Protein AF-A0AAN5HXV8-F1 (afdb_monomer_lite)

Foldseek 3Di:
DVVLLVVLVVVLCCVCVVPCCVVPVPPVVVVVVVLLVVLVVLVVCLVVVLVVLVPDPPDDPVVSVVVNVLSVLLNLLSVLVVVLVCVSPVPPRSVVCSVVNVVSVVSNVVSVVSND

Organism: NCBI:txid1317129

pLDDT: mean 77.47, std 10.3, range [48.5, 92.75]

InterPro domains:
  IPR052860 Nematode Receptor-Like/GPCR1 [PTHR47521] (16-116)

Radius of gyration: 17.71 Å; chains: 1; bounding box: 40×34×44 Å

Structure (mmCIF, N/CA/C/O backbone):
data_AF-A0AAN5HXV8-F1
#
_entry.id   AF-A0AAN5HXV8-F1
#
loop_
_atom_site.group_PDB
_atom_site.id
_atom_site.type_symbol
_atom_site.label_atom_id
_atom_site.label_alt_id
_atom_site.label_comp_id
_atom_site.label_asym_id
_atom_site.label_entity_id
_atom_site.label_seq_id
_atom_site.pdbx_PDB_ins_code
_atom_site.Cartn_x
_atom_site.Cartn_y
_atom_site.Cartn_z
_atom_site.occupancy
_atom_site.B_iso_or_equiv
_atom_site.auth_seq_id
_atom_site.auth_comp_id
_atom_site.auth_asym_id
_atom_site.auth_atom_id
_atom_site.pdbx_PDB_model_num
ATOM 1 N N . ILE A 1 1 ? 15.205 18.746 -10.052 1.00 61.78 1 ILE A N 1
ATOM 2 C CA . ILE A 1 1 ? 14.160 18.034 -10.836 1.00 61.78 1 ILE A CA 1
ATOM 3 C C . ILE A 1 1 ? 14.805 16.871 -11.568 1.00 61.78 1 ILE A C 1
ATOM 5 O O . ILE A 1 1 ? 14.348 15.752 -11.382 1.00 61.78 1 ILE A O 1
ATOM 9 N N . ASP A 1 2 ? 15.901 17.110 -12.290 1.00 71.25 2 ASP A N 1
ATOM 10 C CA . ASP A 1 2 ? 16.635 16.046 -12.983 1.00 71.25 2 ASP A CA 1
ATOM 11 C C . ASP A 1 2 ? 17.159 14.953 -12.033 1.00 71.25 2 ASP A C 1
ATOM 13 O O . ASP A 1 2 ? 16.988 13.777 -12.333 1.00 71.25 2 ASP A O 1
ATOM 17 N N . ASP A 1 3 ? 17.644 15.292 -10.831 1.00 71.19 3 ASP A N 1
ATOM 18 C CA . ASP A 1 3 ? 18.086 14.281 -9.846 1.00 71.19 3 ASP A CA 1
ATOM 19 C C . ASP A 1 3 ? 16.953 13.351 -9.370 1.00 71.19 3 ASP A C 1
ATOM 21 O O . ASP A 1 3 ? 17.135 12.143 -9.243 1.00 71.19 3 ASP A O 1
ATOM 25 N N . VAL A 1 4 ? 15.751 13.901 -9.156 1.00 66.06 4 VAL A N 1
ATOM 26 C CA . VAL A 1 4 ? 14.570 13.136 -8.708 1.00 66.06 4 VAL A CA 1
ATOM 27 C C . VAL A 1 4 ? 14.038 12.259 -9.840 1.00 66.06 4 VAL A C 1
ATOM 29 O O . VAL A 1 4 ? 13.647 11.116 -9.620 1.00 66.06 4 VAL A O 1
ATOM 32 N N . LEU A 1 5 ? 14.068 12.774 -11.070 1.00 70.19 5 LEU A N 1
ATOM 33 C CA . LEU A 1 5 ? 13.704 12.014 -12.260 1.00 70.19 5 LEU A CA 1
ATOM 34 C C . LEU A 1 5 ? 14.662 10.835 -12.475 1.00 70.19 5 LEU A C 1
ATOM 36 O O . LEU A 1 5 ? 14.222 9.734 -12.789 1.00 70.19 5 LEU A O 1
ATOM 40 N N . THR A 1 6 ? 15.959 11.055 -12.247 1.00 70.31 6 THR A N 1
ATOM 41 C CA . THR A 1 6 ? 16.983 10.007 -12.334 1.00 70.31 6 THR A CA 1
ATOM 42 C C . THR A 1 6 ? 16.762 8.938 -11.265 1.00 70.31 6 THR A C 1
ATOM 44 O O . THR A 1 6 ? 16.874 7.755 -11.564 1.00 70.31 6 THR A O 1
ATOM 47 N N . PHE A 1 7 ? 16.372 9.327 -10.048 1.00 69.81 7 PHE A N 1
ATOM 48 C CA . PHE A 1 7 ? 16.028 8.389 -8.977 1.00 69.81 7 PHE A CA 1
ATOM 49 C C . PHE A 1 7 ? 14.816 7.512 -9.329 1.00 69.81 7 PHE A C 1
ATOM 51 O O . PHE A 1 7 ? 14.913 6.292 -9.243 1.00 69.81 7 PHE A O 1
ATOM 58 N N . VAL A 1 8 ? 13.714 8.105 -9.805 1.00 68.06 8 VAL A N 1
ATOM 59 C CA . VAL A 1 8 ? 12.515 7.352 -10.234 1.00 68.06 8 VAL A CA 1
ATOM 60 C C . VAL A 1 8 ? 12.827 6.430 -11.413 1.00 68.06 8 VAL A C 1
ATOM 62 O O . VAL A 1 8 ? 12.365 5.292 -11.450 1.00 68.06 8 VAL A O 1
ATOM 65 N N . HIS A 1 9 ? 13.654 6.887 -12.354 1.00 70.50 9 HIS A N 1
ATOM 66 C CA . HIS A 1 9 ? 14.083 6.067 -13.480 1.00 70.50 9 HIS A CA 1
ATOM 67 C C . HIS A 1 9 ? 14.959 4.887 -13.036 1.00 70.50 9 HIS A C 1
ATOM 69 O O . HIS A 1 9 ? 14.761 3.772 -13.513 1.00 70.50 9 HIS A O 1
ATOM 75 N N . ILE A 1 10 ? 15.893 5.105 -12.102 1.00 69.62 10 ILE A N 1
ATOM 76 C CA . ILE A 1 10 ? 16.735 4.052 -11.518 1.00 69.62 10 ILE A CA 1
ATOM 77 C C . ILE A 1 10 ? 15.890 3.056 -10.724 1.00 69.62 10 ILE A C 1
ATOM 79 O O . ILE A 1 10 ? 16.129 1.861 -10.849 1.00 69.62 10 ILE A O 1
ATOM 83 N N . ASP A 1 11 ? 14.901 3.504 -9.952 1.00 67.94 11 ASP A N 1
ATOM 84 C CA . ASP A 1 11 ? 14.026 2.615 -9.180 1.00 67.94 11 ASP A CA 1
ATOM 85 C C . ASP A 1 11 ? 13.147 1.750 -10.098 1.00 67.94 11 ASP A C 1
ATOM 87 O O . ASP A 1 11 ? 13.110 0.522 -9.980 1.00 67.94 11 ASP A O 1
ATOM 91 N N . ARG A 1 12 ? 12.552 2.367 -11.126 1.00 68.12 12 ARG A N 1
ATOM 92 C CA . ARG A 1 12 ? 11.801 1.664 -12.175 1.00 68.12 12 ARG A CA 1
ATOM 93 C C . ARG A 1 12 ? 12.692 0.680 -12.940 1.00 68.12 12 ARG A C 1
ATOM 95 O O . ARG A 1 12 ? 12.301 -0.464 -13.156 1.00 68.12 12 ARG A O 1
ATOM 102 N N . SER A 1 13 ? 13.906 1.098 -13.297 1.00 65.50 13 SER A N 1
ATOM 103 C CA . SER A 1 13 ? 14.931 0.267 -13.937 1.00 65.50 13 SER A CA 1
ATOM 104 C C . SER A 1 13 ? 15.354 -0.899 -13.048 1.00 65.50 13 SER A C 1
ATOM 106 O O . SER A 1 13 ? 15.375 -2.026 -13.514 1.00 65.50 13 SER A O 1
ATOM 108 N N . ASN A 1 14 ? 15.662 -0.673 -11.772 1.00 65.69 14 ASN A N 1
ATOM 109 C CA . ASN A 1 14 ? 16.103 -1.713 -10.840 1.00 65.69 14 ASN A CA 1
ATOM 110 C C . ASN A 1 14 ? 14.984 -2.704 -10.511 1.00 65.69 14 ASN A C 1
ATOM 112 O O . ASN A 1 14 ? 15.256 -3.889 -10.334 1.00 65.69 14 ASN A O 1
ATOM 116 N N . SER A 1 15 ? 13.730 -2.250 -10.472 1.00 61.41 15 SER A N 1
ATOM 117 C CA . SER A 1 15 ? 12.566 -3.124 -10.323 1.00 61.41 15 SER A CA 1
ATOM 118 C C . SER A 1 15 ? 12.407 -4.071 -11.523 1.00 61.41 15 SER A C 1
ATOM 120 O O . SER A 1 15 ? 12.169 -5.262 -11.335 1.00 61.41 15 SER A O 1
ATOM 122 N N . ILE A 1 16 ? 12.617 -3.568 -12.746 1.00 61.28 16 ILE A N 1
ATOM 123 C CA . ILE A 1 16 ? 12.489 -4.334 -14.000 1.00 61.28 16 ILE A CA 1
ATOM 124 C C . ILE A 1 16 ? 13.743 -5.178 -14.302 1.00 61.28 16 ILE A C 1
ATOM 126 O O . ILE A 1 16 ? 13.640 -6.264 -14.864 1.00 61.28 16 ILE A O 1
ATOM 130 N N . ASN A 1 17 ? 14.928 -4.685 -13.939 1.00 56.94 17 ASN A N 1
ATOM 131 C CA . ASN A 1 17 ? 16.241 -5.247 -14.282 1.00 56.94 17 ASN A CA 1
ATOM 132 C C . ASN A 1 17 ? 16.888 -6.019 -13.118 1.00 56.94 17 ASN A C 1
ATOM 134 O O . ASN A 1 17 ? 18.035 -6.454 -13.206 1.00 56.94 17 ASN A O 1
ATOM 138 N N . SER A 1 18 ? 16.165 -6.180 -12.007 1.00 57.28 18 SER A N 1
ATOM 139 C CA . SER A 1 18 ? 16.518 -7.119 -10.946 1.00 57.28 18 SER A CA 1
ATOM 140 C C . SER A 1 18 ? 16.734 -8.499 -11.568 1.00 57.28 18 SER A C 1
ATOM 142 O O . SER A 1 18 ? 15.879 -8.994 -12.301 1.00 57.28 18 SER A O 1
ATOM 144 N N . SER A 1 19 ? 17.858 -9.151 -11.270 1.00 50.16 19 SER A N 1
ATOM 145 C CA . SER A 1 19 ? 18.188 -10.499 -11.761 1.00 50.16 19 SER A CA 1
ATOM 146 C C . SER A 1 19 ? 17.124 -11.558 -11.420 1.00 50.16 19 SER A C 1
ATOM 148 O O . SER A 1 19 ? 17.063 -12.598 -12.068 1.00 50.16 19 SER A O 1
ATOM 150 N N . ALA A 1 20 ? 16.223 -11.277 -10.471 1.00 51.91 20 ALA A N 1
ATOM 151 C CA . ALA A 1 20 ? 15.042 -12.094 -10.184 1.00 51.91 20 ALA A CA 1
ATOM 152 C C . ALA A 1 20 ? 13.945 -12.011 -11.269 1.00 51.91 20 ALA A C 1
ATOM 154 O O . ALA A 1 20 ? 13.152 -12.941 -11.425 1.00 51.91 20 ALA A O 1
ATOM 155 N N . PHE A 1 21 ? 13.889 -10.912 -12.025 1.00 52.97 21 PHE A N 1
ATOM 156 C CA . PHE A 1 21 ? 12.920 -10.680 -13.099 1.00 52.97 21 PHE A CA 1
ATOM 157 C C . PHE A 1 21 ? 13.279 -11.467 -14.371 1.00 52.97 21 PHE A C 1
ATOM 159 O O . PHE A 1 21 ? 12.389 -11.899 -15.104 1.00 52.97 21 PHE A O 1
ATOM 166 N N . GLN A 1 22 ? 14.575 -11.705 -14.601 1.00 57.59 22 GLN A N 1
ATOM 167 C CA . GLN A 1 22 ? 15.093 -12.349 -15.811 1.00 57.59 22 GLN A CA 1
ATOM 168 C C . GLN A 1 22 ? 14.968 -13.887 -15.778 1.00 57.59 22 GLN A C 1
ATOM 170 O O . GLN A 1 22 ? 14.664 -14.482 -16.809 1.00 57.59 22 GLN A O 1
ATOM 175 N N . ASP A 1 23 ? 15.091 -14.513 -14.599 1.00 58.62 23 ASP A N 1
ATOM 176 C CA . ASP A 1 23 ? 14.944 -15.972 -14.420 1.00 58.62 23 ASP A CA 1
ATOM 177 C C . ASP A 1 23 ? 13.532 -16.408 -13.967 1.00 58.62 23 ASP A C 1
ATOM 179 O O . ASP A 1 23 ? 13.182 -17.587 -14.046 1.00 58.62 23 ASP A O 1
ATOM 183 N N . GLY A 1 24 ? 12.691 -15.473 -13.502 1.00 62.25 24 GLY A N 1
ATOM 184 C CA . GLY A 1 24 ? 11.451 -15.780 -12.776 1.00 62.25 24 GLY A CA 1
ATOM 185 C C . GLY A 1 24 ? 10.234 -14.928 -13.137 1.00 62.25 24 GLY A C 1
ATOM 186 O O . GLY A 1 24 ? 9.336 -14.798 -12.305 1.00 62.25 24 GLY A O 1
ATOM 187 N N . HIS A 1 25 ? 10.173 -14.362 -14.348 1.00 66.81 25 HIS A N 1
ATOM 188 C CA . HIS A 1 25 ? 9.116 -13.434 -14.789 1.00 66.81 25 HIS A CA 1
ATOM 189 C C . HIS A 1 25 ? 7.688 -13.892 -14.424 1.00 66.81 25 HIS A C 1
ATOM 191 O O . HIS A 1 25 ? 6.901 -13.132 -13.861 1.00 66.81 25 HIS A O 1
ATOM 197 N N . SER A 1 26 ? 7.359 -15.164 -14.672 1.00 67.75 26 SER A N 1
ATOM 198 C CA . SER A 1 26 ? 6.040 -15.726 -14.347 1.00 67.75 26 SER A CA 1
ATOM 199 C C . SER A 1 26 ? 5.783 -15.829 -12.842 1.00 67.75 26 SER A C 1
ATOM 201 O O . SER A 1 26 ? 4.660 -15.623 -12.393 1.00 67.75 26 SER A O 1
ATOM 203 N N . PHE A 1 27 ? 6.808 -16.142 -12.050 1.00 74.12 27 PHE A N 1
ATOM 204 C CA . PHE A 1 27 ? 6.677 -16.321 -10.605 1.00 74.12 27 PHE A CA 1
ATOM 205 C C . PHE A 1 27 ? 6.486 -14.981 -9.889 1.00 74.12 27 PHE A C 1
ATOM 207 O O . PHE A 1 27 ? 5.611 -14.852 -9.034 1.00 74.12 27 PHE A O 1
ATOM 214 N N . LEU A 1 28 ? 7.240 -13.959 -10.296 1.00 72.88 28 LEU A N 1
ATOM 215 C CA . LEU A 1 28 ? 7.141 -12.615 -9.732 1.00 72.88 28 LEU A CA 1
ATOM 216 C C . LEU A 1 28 ? 5.780 -11.981 -10.060 1.00 72.88 28 LEU A C 1
ATOM 218 O O . LEU A 1 28 ? 5.136 -11.415 -9.179 1.00 72.88 28 LEU A O 1
ATOM 222 N N . LEU A 1 29 ? 5.279 -12.176 -11.284 1.00 75.50 29 LEU A N 1
ATOM 223 C CA . LEU A 1 29 ? 3.952 -11.705 -11.685 1.00 75.50 29 LEU A CA 1
ATOM 224 C C . LEU A 1 29 ? 2.824 -12.399 -10.904 1.00 75.50 29 LEU A C 1
ATOM 226 O O . LEU A 1 29 ? 1.849 -11.748 -10.534 1.00 75.50 29 LEU A O 1
ATOM 230 N N . VAL A 1 30 ? 2.965 -13.692 -10.593 1.00 80.88 30 VAL A N 1
ATOM 231 C CA . VAL A 1 30 ? 2.010 -14.422 -9.740 1.00 80.88 30 VAL A CA 1
ATOM 232 C C . VAL A 1 30 ? 2.026 -13.896 -8.305 1.00 80.88 30 VAL A C 1
ATOM 234 O O . VAL A 1 30 ? 0.957 -13.693 -7.732 1.00 80.88 30 VAL A O 1
ATOM 237 N N . ILE A 1 31 ? 3.205 -13.631 -7.733 1.00 83.12 31 ILE A N 1
ATOM 238 C CA . ILE A 1 31 ? 3.326 -13.051 -6.386 1.00 83.12 31 ILE A CA 1
ATOM 239 C C . ILE A 1 31 ? 2.669 -11.674 -6.336 1.00 83.12 31 ILE A C 1
ATOM 241 O O . ILE A 1 31 ? 1.844 -11.425 -5.459 1.00 83.12 31 ILE A O 1
ATOM 245 N N . VAL A 1 32 ? 2.983 -10.805 -7.298 1.00 78.25 32 VAL A N 1
ATOM 246 C CA . VAL A 1 32 ? 2.382 -9.469 -7.394 1.00 78.25 32 VAL A CA 1
ATOM 247 C C . VAL A 1 32 ? 0.869 -9.576 -7.582 1.00 78.25 32 VAL A C 1
ATOM 249 O O . VAL A 1 32 ?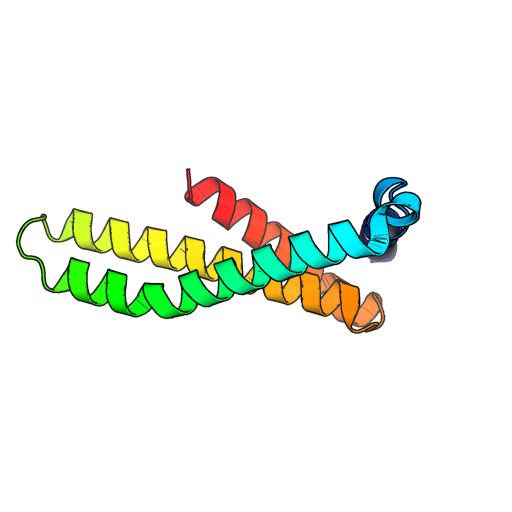 0.114 -8.882 -6.910 1.00 78.25 32 VAL A O 1
ATOM 252 N N . GLY A 1 33 ? 0.397 -10.490 -8.433 1.00 81.94 33 GLY A N 1
ATOM 253 C CA . GLY A 1 33 ? -1.031 -10.752 -8.611 1.00 81.94 33 GLY A CA 1
ATOM 254 C C . GLY A 1 33 ? -1.718 -11.192 -7.315 1.00 81.94 33 GLY A C 1
ATOM 255 O O . GLY A 1 33 ? -2.803 -10.707 -6.995 1.00 81.94 33 GLY A O 1
ATOM 256 N N . PHE A 1 34 ? -1.078 -12.060 -6.532 1.00 85.69 34 PHE A N 1
ATOM 257 C CA . PHE A 1 34 ? -1.587 -12.486 -5.230 1.00 85.69 34 PHE A CA 1
ATOM 258 C C . PHE A 1 34 ? -1.614 -11.333 -4.220 1.00 85.69 34 PHE A C 1
ATOM 260 O O . PHE A 1 34 ? -2.615 -11.153 -3.525 1.00 85.69 34 PHE A O 1
ATOM 267 N N . GLU A 1 35 ? -0.568 -10.504 -4.187 1.00 84.06 35 GLU A N 1
ATOM 268 C CA . GLU A 1 35 ? -0.523 -9.292 -3.364 1.00 84.06 35 GLU A CA 1
ATOM 269 C C . GLU A 1 35 ? -1.686 -8.347 -3.707 1.00 84.06 35 GLU A C 1
ATOM 271 O O . GLU A 1 35 ? -2.372 -7.858 -2.809 1.00 84.06 35 GLU A O 1
ATOM 276 N N . MET A 1 36 ? -1.989 -8.157 -4.994 1.00 83.56 36 MET A N 1
ATOM 277 C CA . MET A 1 36 ? -3.125 -7.339 -5.431 1.00 83.56 36 MET A CA 1
ATOM 278 C C . MET A 1 36 ? -4.467 -7.893 -4.968 1.00 83.56 36 MET A C 1
ATOM 280 O O . MET A 1 36 ? -5.306 -7.136 -4.482 1.00 83.56 36 MET A O 1
ATOM 284 N N . ILE A 1 37 ? -4.677 -9.204 -5.084 1.00 89.12 37 ILE A N 1
ATOM 285 C CA . ILE A 1 37 ? -5.920 -9.853 -4.648 1.00 89.12 37 ILE A CA 1
ATOM 286 C C . ILE A 1 37 ? -6.111 -9.690 -3.135 1.00 89.12 37 ILE A C 1
ATOM 288 O O . ILE A 1 37 ? -7.211 -9.355 -2.680 1.00 89.12 37 ILE A O 1
ATOM 292 N N . LEU A 1 38 ? -5.047 -9.873 -2.350 1.00 87.38 38 LEU A N 1
ATOM 293 C CA . LEU A 1 38 ? -5.081 -9.641 -0.905 1.00 87.38 38 LEU A CA 1
ATOM 294 C C . LEU A 1 38 ? -5.398 -8.178 -0.578 1.00 87.38 38 LEU A C 1
ATOM 296 O O . LEU A 1 38 ? -6.268 -7.908 0.247 1.00 87.38 38 LEU A O 1
ATOM 300 N N . ASN A 1 39 ? -4.762 -7.238 -1.272 1.00 85.31 39 ASN A N 1
ATOM 301 C CA . ASN A 1 39 ? -4.983 -5.806 -1.091 1.00 85.31 39 ASN A CA 1
ATOM 302 C C . ASN A 1 39 ? -6.430 -5.386 -1.413 1.00 85.31 39 ASN A C 1
ATOM 304 O O . ASN A 1 39 ? -7.039 -4.640 -0.645 1.00 85.31 39 ASN A O 1
ATOM 308 N N . VAL A 1 40 ? -7.022 -5.907 -2.496 1.00 88.25 40 VAL A N 1
ATOM 309 C CA . VAL A 1 40 ? -8.452 -5.699 -2.801 1.00 88.25 40 VAL A CA 1
ATOM 310 C C . VAL A 1 40 ? -9.326 -6.271 -1.687 1.00 88.25 40 VAL A C 1
ATOM 312 O O . VAL A 1 40 ? -10.277 -5.621 -1.254 1.00 88.25 40 VAL A O 1
ATOM 315 N N . SER A 1 41 ? -8.989 -7.462 -1.187 1.00 89.19 41 SER A N 1
ATOM 316 C CA . SER A 1 41 ? -9.734 -8.097 -0.097 1.00 89.19 41 SER A CA 1
ATOM 317 C C . SER A 1 41 ? -9.739 -7.211 1.153 1.00 89.19 41 SER A C 1
ATOM 319 O O . SER A 1 41 ? -10.802 -6.966 1.718 1.00 89.19 41 SER A O 1
ATOM 321 N N . VAL A 1 42 ? -8.591 -6.644 1.541 1.00 87.81 42 VAL A N 1
ATOM 322 C CA . VAL A 1 42 ? -8.482 -5.707 2.676 1.00 87.81 42 VAL A CA 1
ATOM 323 C C . VAL A 1 42 ? -9.396 -4.491 2.497 1.00 87.81 42 VAL A C 1
ATOM 325 O O . VAL A 1 42 ? -10.124 -4.141 3.426 1.00 87.81 42 VAL A O 1
ATOM 328 N N . ILE A 1 43 ? -9.429 -3.887 1.305 1.00 88.25 43 ILE A N 1
ATOM 329 C CA . ILE A 1 43 ? -10.292 -2.727 1.011 1.00 88.25 43 ILE A CA 1
ATOM 330 C C . ILE A 1 43 ? -11.778 -3.088 1.149 1.00 88.25 43 ILE A C 1
ATOM 332 O O . ILE A 1 43 ? -12.558 -2.308 1.696 1.00 88.25 43 ILE A O 1
ATOM 336 N N . VAL A 1 44 ? -12.181 -4.274 0.687 1.00 91.00 44 VAL A N 1
ATOM 337 C CA . VAL A 1 44 ? -13.572 -4.747 0.781 1.00 91.00 44 VAL A CA 1
ATOM 338 C C . VAL A 1 44 ? -13.956 -5.089 2.225 1.00 91.00 44 VAL A C 1
ATOM 340 O O . VAL A 1 44 ? -15.079 -4.806 2.648 1.00 91.00 44 VAL A O 1
ATOM 343 N N . PHE A 1 45 ? -13.036 -5.661 3.005 1.00 90.50 45 PHE A N 1
ATOM 344 C CA . PHE A 1 45 ? -13.279 -6.020 4.405 1.00 90.50 45 PHE A CA 1
ATOM 345 C C . PHE A 1 45 ? -13.214 -4.825 5.366 1.00 90.50 45 PHE A C 1
ATOM 347 O O . PHE A 1 45 ? -13.872 -4.857 6.407 1.00 90.50 45 PHE A O 1
ATOM 354 N N . TYR A 1 46 ? -12.491 -3.757 5.027 1.00 89.44 46 TYR A N 1
ATOM 355 C CA . TYR A 1 46 ? -12.367 -2.539 5.836 1.00 89.44 46 TYR A CA 1
ATOM 356 C C . TYR A 1 46 ? -13.710 -1.947 6.326 1.00 89.44 46 TYR A C 1
ATOM 358 O O . TYR A 1 46 ? -13.874 -1.786 7.541 1.00 89.44 46 TYR A O 1
ATOM 366 N N . PRO A 1 47 ? -14.706 -1.643 5.463 1.00 90.19 47 PRO A N 1
ATOM 367 C CA . PRO A 1 47 ? -15.965 -1.056 5.924 1.00 90.19 47 PRO A CA 1
ATOM 368 C C . PRO A 1 47 ? -16.746 -2.011 6.832 1.00 90.19 47 PRO A C 1
ATOM 370 O O . PRO A 1 47 ? -17.378 -1.573 7.795 1.00 90.19 47 PRO A O 1
ATOM 373 N N . PHE A 1 48 ? -16.666 -3.318 6.564 1.00 92.75 48 PHE A N 1
ATOM 374 C CA . PHE A 1 48 ? -17.288 -4.340 7.399 1.00 92.75 48 PHE A CA 1
ATOM 375 C C . PHE A 1 48 ? -16.637 -4.398 8.785 1.00 92.75 48 PHE A C 1
ATOM 377 O O . PHE A 1 48 ? -17.336 -4.402 9.798 1.00 92.75 48 PHE A O 1
ATOM 384 N N . PHE A 1 49 ? -15.306 -4.355 8.841 1.00 90.06 49 PHE A N 1
ATOM 385 C CA . PHE A 1 49 ? -14.551 -4.319 10.088 1.00 90.06 49 PHE A CA 1
ATOM 386 C C . PHE A 1 49 ? -14.920 -3.100 10.941 1.00 90.06 49 PHE A C 1
ATOM 388 O O . PHE A 1 49 ? -15.320 -3.254 12.096 1.00 90.06 49 PHE A O 1
ATOM 395 N N . CYS A 1 50 ? -14.883 -1.896 10.363 1.00 89.31 50 CYS A N 1
ATOM 396 C CA . CYS A 1 50 ? -15.261 -0.667 11.063 1.00 89.31 50 CYS A CA 1
ATOM 397 C C . CYS A 1 50 ? -16.717 -0.702 11.549 1.00 89.31 50 CYS A C 1
ATOM 399 O O . CYS A 1 50 ? -17.007 -0.264 12.664 1.00 89.31 50 CYS A O 1
ATOM 401 N N . PHE A 1 51 ? -17.636 -1.264 10.757 1.00 91.31 51 PHE A N 1
ATOM 402 C CA . PHE A 1 51 ? -19.036 -1.427 11.149 1.00 91.31 51 PHE A CA 1
ATOM 403 C C . PHE A 1 51 ? -19.196 -2.355 12.363 1.00 91.31 51 PHE A C 1
ATOM 405 O O . PHE A 1 51 ? -19.893 -2.006 13.321 1.00 91.31 51 PHE A O 1
ATOM 412 N N . VAL A 1 52 ? -18.523 -3.510 12.360 1.00 91.19 52 VAL A N 1
ATOM 413 C CA . VAL A 1 52 ? -18.555 -4.481 13.466 1.00 91.19 52 VAL A CA 1
ATOM 414 C C . VAL A 1 52 ? -17.929 -3.894 14.732 1.00 91.19 52 VAL A C 1
ATOM 416 O O . VAL A 1 52 ? -18.531 -3.976 15.805 1.00 91.19 52 VAL A O 1
ATOM 419 N N . VAL A 1 53 ? -16.764 -3.248 14.625 1.00 88.56 53 VAL A N 1
ATOM 420 C CA . VAL A 1 53 ? -16.088 -2.589 15.757 1.00 88.56 53 VAL A CA 1
ATOM 421 C C . VAL A 1 53 ? -16.956 -1.476 16.342 1.00 88.56 53 VAL A C 1
ATOM 423 O O . VAL A 1 53 ? -17.041 -1.331 17.558 1.00 88.56 53 VAL A O 1
ATOM 426 N N . TRP A 1 54 ? -17.656 -0.711 15.502 1.00 86.69 54 TRP A N 1
ATOM 427 C CA . TRP A 1 54 ? -18.536 0.355 15.977 1.00 86.69 54 TRP A CA 1
ATOM 428 C C . TRP A 1 54 ? -19.790 -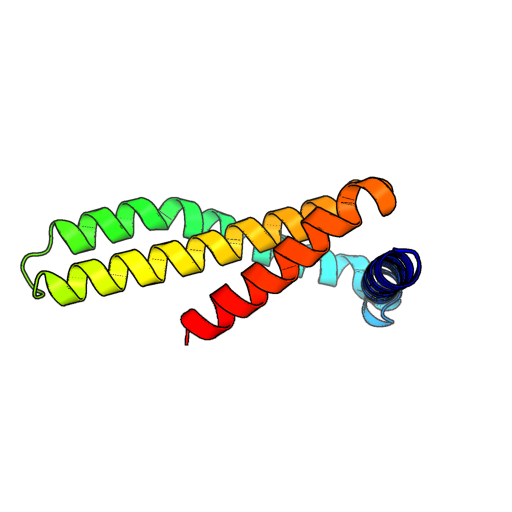0.178 16.678 1.00 86.69 54 TRP A C 1
ATOM 430 O O . TRP A 1 54 ? -20.235 0.390 17.677 1.00 86.69 54 TRP A O 1
ATOM 440 N N . LYS A 1 55 ? -20.370 -1.269 16.166 1.00 90.88 55 LYS A N 1
ATOM 441 C CA . LYS A 1 55 ? -21.563 -1.906 16.742 1.00 90.88 55 LYS A CA 1
ATOM 442 C C . LYS A 1 55 ? -21.270 -2.692 18.015 1.00 90.88 55 LYS A C 1
ATOM 444 O O . LYS A 1 55 ? -22.155 -2.822 18.861 1.00 90.88 55 LYS A O 1
ATOM 449 N N . THR A 1 56 ? -20.057 -3.207 18.169 1.00 87.88 56 THR A N 1
ATOM 450 C CA . THR A 1 56 ? -19.665 -3.951 19.363 1.00 87.88 56 THR A CA 1
ATOM 451 C C . THR A 1 56 ? -19.459 -2.994 20.543 1.00 87.88 56 THR A C 1
ATOM 453 O O . THR A 1 56 ? -18.520 -2.205 20.616 1.00 87.88 56 THR A O 1
ATOM 456 N N . ASN A 1 57 ? -20.347 -3.078 21.536 1.00 84.38 57 ASN A N 1
ATOM 457 C CA . ASN A 1 57 ? -20.212 -2.351 22.806 1.00 84.38 57 ASN A CA 1
ATOM 458 C C . ASN A 1 57 ? -19.252 -3.026 23.800 1.00 84.38 57 ASN A C 1
ATOM 460 O O . ASN A 1 57 ? -19.225 -2.670 24.971 1.00 84.38 57 ASN A O 1
ATOM 464 N N . VAL A 1 58 ? -18.454 -3.985 23.324 1.00 84.69 58 VAL A N 1
ATOM 465 C CA . VAL A 1 58 ? -17.497 -4.749 24.134 1.00 84.69 58 VAL A CA 1
ATOM 466 C C . VAL A 1 58 ? -16.289 -3.893 24.528 1.00 84.69 58 VAL A C 1
ATOM 468 O O . VAL A 1 58 ? -15.682 -4.118 25.568 1.00 84.69 58 VAL A O 1
ATOM 471 N N . VAL A 1 59 ? -15.951 -2.885 23.718 1.00 86.00 59 VAL A N 1
ATOM 472 C CA . VAL A 1 59 ? -14.734 -2.083 23.884 1.00 86.00 59 VAL A CA 1
ATOM 473 C C . VAL A 1 59 ? -15.075 -0.606 24.094 1.00 86.00 59 VAL A C 1
ATOM 475 O O . VAL A 1 59 ? -16.020 -0.085 23.498 1.00 86.00 59 VAL A O 1
ATOM 478 N N . HIS A 1 60 ? -14.286 0.093 24.916 1.00 89.62 60 HIS A N 1
ATOM 479 C CA . HIS A 1 60 ? -14.419 1.534 25.137 1.00 89.62 60 HIS A CA 1
ATOM 480 C C . HIS A 1 60 ? -14.389 2.333 23.826 1.00 89.62 60 HIS A C 1
ATOM 482 O O . HIS A 1 60 ? -13.613 2.051 22.912 1.00 89.62 60 HIS A O 1
ATOM 488 N N . ARG A 1 61 ? -15.180 3.414 23.777 1.00 86.19 61 ARG A N 1
ATOM 489 C CA . ARG A 1 61 ? -15.302 4.303 22.607 1.00 86.19 61 ARG A CA 1
ATOM 490 C C . ARG A 1 61 ? -13.956 4.804 22.072 1.00 86.19 61 ARG A C 1
ATOM 492 O O . ARG A 1 61 ? -13.811 4.906 20.860 1.00 86.19 61 ARG A O 1
ATOM 499 N N . ASN A 1 62 ? -12.995 5.082 22.954 1.00 88.12 62 ASN A N 1
ATOM 500 C CA . ASN A 1 62 ? -11.675 5.580 22.561 1.00 88.12 62 ASN A CA 1
ATOM 501 C C . ASN A 1 62 ? -10.860 4.524 21.793 1.00 88.12 62 ASN A C 1
ATOM 503 O O . ASN A 1 62 ? -10.272 4.821 20.760 1.00 88.12 62 ASN A O 1
ATOM 507 N N . ILE A 1 63 ? -10.908 3.269 22.248 1.00 88.50 63 ILE A N 1
ATOM 508 C CA . ILE A 1 63 ? -10.207 2.147 21.610 1.00 88.50 63 ILE A CA 1
ATOM 509 C C . ILE A 1 63 ? -10.866 1.795 20.269 1.00 88.50 63 ILE A C 1
ATOM 511 O O . ILE A 1 63 ? -10.170 1.547 19.290 1.00 88.50 63 ILE A O 1
ATOM 515 N N . ARG A 1 64 ? -12.204 1.851 20.180 1.00 88.12 64 ARG A N 1
ATOM 516 C CA . ARG A 1 64 ? -12.919 1.667 18.902 1.00 88.12 64 ARG A CA 1
ATOM 517 C C . ARG A 1 64 ? -12.461 2.670 17.845 1.00 88.12 64 ARG A C 1
ATOM 519 O O . ARG A 1 64 ? -12.240 2.296 16.699 1.00 88.12 64 ARG A O 1
ATOM 526 N N . LEU A 1 65 ? -12.306 3.934 18.241 1.00 86.44 65 LEU A N 1
ATOM 527 C CA . LEU A 1 65 ? -11.858 4.987 17.335 1.00 86.44 65 LEU A CA 1
ATOM 528 C C . LEU A 1 65 ? -10.402 4.767 16.903 1.00 86.44 65 LEU A C 1
ATOM 530 O O . LEU A 1 65 ? -10.106 4.892 15.723 1.00 86.44 65 LEU A O 1
ATOM 534 N N . GLN A 1 66 ? -9.521 4.364 17.825 1.00 88.12 66 GLN A N 1
ATOM 535 C CA . GLN A 1 66 ? -8.129 4.024 17.506 1.00 88.12 66 GLN A CA 1
ATOM 536 C C . GLN A 1 66 ? -8.022 2.869 16.501 1.00 88.12 66 GLN A C 1
ATOM 538 O O . GLN A 1 66 ? -7.287 2.991 15.525 1.00 88.12 66 GLN A O 1
ATOM 543 N N . LEU A 1 67 ? -8.793 1.791 16.683 1.00 87.31 67 LEU A N 1
ATOM 544 C CA . LEU A 1 67 ? -8.817 0.657 15.751 1.00 87.31 67 LEU A CA 1
ATOM 545 C C . LEU A 1 67 ? -9.303 1.055 14.353 1.00 87.31 67 LEU A C 1
ATOM 547 O O . LEU A 1 67 ? -8.679 0.679 13.362 1.00 87.31 67 LEU A O 1
ATOM 551 N N . CYS A 1 68 ? -10.380 1.839 14.256 1.00 87.75 68 CYS A N 1
ATOM 552 C CA . CYS A 1 68 ? -10.865 2.321 12.961 1.00 87.75 68 CYS A CA 1
ATOM 553 C C . CYS A 1 68 ? -9.860 3.270 12.290 1.00 87.75 68 CYS A C 1
ATOM 555 O O . CYS A 1 68 ? -9.663 3.192 11.078 1.00 87.75 68 CYS A O 1
ATOM 557 N N . THR A 1 69 ? -9.192 4.138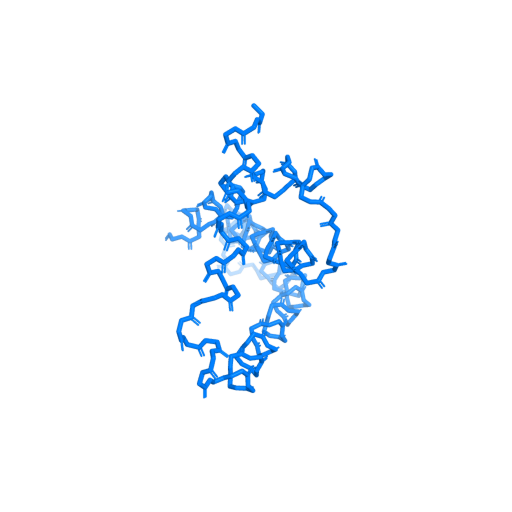 13.056 1.00 86.94 69 THR A N 1
ATOM 558 C CA . THR A 1 69 ? -8.150 5.032 12.529 1.00 86.94 69 THR A CA 1
ATOM 559 C C . THR A 1 69 ? -6.950 4.240 12.009 1.00 86.94 69 THR A C 1
ATOM 561 O O . THR A 1 69 ? -6.515 4.485 10.888 1.00 86.94 69 THR A O 1
ATOM 564 N N . ALA A 1 70 ? -6.462 3.245 12.756 1.00 85.62 70 ALA A N 1
ATOM 565 C CA . ALA A 1 70 ? -5.372 2.375 12.310 1.00 85.62 70 ALA A CA 1
ATOM 566 C C . ALA A 1 70 ? -5.744 1.603 11.032 1.00 85.62 70 ALA A C 1
ATOM 568 O O . ALA A 1 70 ? -4.983 1.593 10.066 1.00 85.62 70 ALA A O 1
ATOM 569 N N . ALA A 1 71 ? -6.956 1.038 10.975 1.00 85.31 71 ALA A N 1
ATOM 570 C CA . ALA A 1 71 ? -7.458 0.359 9.780 1.00 85.31 71 ALA A CA 1
ATOM 571 C C . ALA A 1 71 ? -7.581 1.309 8.574 1.00 85.31 71 ALA A C 1
ATOM 573 O O . ALA A 1 71 ? -7.273 0.925 7.444 1.00 85.31 71 ALA A O 1
ATOM 574 N N . THR A 1 72 ? -7.974 2.566 8.804 1.00 86.81 72 THR A N 1
ATOM 575 C CA . THR A 1 72 ? -8.030 3.601 7.760 1.00 86.81 72 THR A CA 1
ATOM 576 C C . THR A 1 72 ? -6.636 3.902 7.211 1.00 86.81 72 THR A C 1
ATOM 578 O O . THR A 1 72 ? -6.450 3.901 5.996 1.00 86.81 72 THR A O 1
ATOM 581 N N . ILE A 1 73 ? -5.646 4.108 8.086 1.00 84.62 73 ILE A N 1
ATOM 582 C CA . ILE A 1 73 ? -4.252 4.380 7.693 1.00 84.62 73 ILE A CA 1
ATOM 583 C C . ILE A 1 73 ? -3.682 3.206 6.893 1.00 84.62 73 ILE A C 1
ATOM 585 O O . ILE A 1 73 ? -3.091 3.410 5.833 1.00 84.62 73 ILE A O 1
ATOM 589 N N . HIS A 1 74 ? -3.926 1.976 7.347 1.00 83.75 74 HIS A N 1
ATOM 590 C CA . HIS A 1 74 ? -3.495 0.777 6.635 1.00 83.75 74 HIS A CA 1
ATOM 591 C C . HIS A 1 74 ? -4.113 0.692 5.230 1.00 83.75 74 HIS A C 1
ATOM 593 O O . HIS A 1 74 ? -3.411 0.456 4.248 1.00 83.75 74 HIS A O 1
ATOM 599 N N . THR A 1 75 ? -5.412 0.976 5.110 1.00 84.12 75 THR A N 1
ATOM 600 C CA . THR A 1 75 ? -6.123 0.979 3.821 1.00 84.12 75 THR A CA 1
ATOM 601 C C . THR A 1 75 ? -5.589 2.065 2.879 1.00 84.12 75 THR A C 1
ATOM 603 O O . THR A 1 75 ? -5.435 1.825 1.683 1.00 84.12 75 THR A O 1
ATOM 606 N N . PHE A 1 76 ? -5.232 3.241 3.404 1.00 83.69 76 PHE A N 1
ATOM 607 C CA . PHE A 1 76 ? -4.552 4.283 2.628 1.00 83.69 76 PHE A CA 1
ATOM 608 C C . PHE A 1 76 ? -3.186 3.821 2.109 1.00 83.69 76 PHE A C 1
ATOM 610 O O . PHE A 1 76 ? -2.889 4.019 0.932 1.00 83.69 76 PHE A O 1
ATOM 617 N N . GLY A 1 77 ? -2.382 3.152 2.940 1.00 82.62 77 GLY A N 1
ATOM 618 C CA . GLY A 1 77 ? -1.106 2.568 2.511 1.00 82.62 77 GLY A CA 1
ATOM 619 C C . GLY A 1 77 ? -1.272 1.541 1.384 1.00 82.62 77 GLY A C 1
ATOM 620 O O . GLY A 1 77 ? -0.493 1.525 0.431 1.00 82.62 77 GLY A O 1
ATOM 621 N N . VAL A 1 78 ? -2.333 0.732 1.442 1.00 83.94 78 VAL A N 1
ATOM 622 C CA . VAL A 1 78 ? -2.688 -0.235 0.391 1.00 83.94 78 VAL A CA 1
ATOM 623 C C . VAL A 1 78 ? -3.063 0.470 -0.921 1.00 83.94 78 VAL A C 1
ATOM 625 O O . VAL A 1 78 ? -2.580 0.084 -1.985 1.00 83.94 78 VAL A O 1
ATOM 628 N N . LEU A 1 79 ? -3.866 1.539 -0.874 1.00 83.44 79 LEU A N 1
ATOM 629 C CA . LEU A 1 79 ? -4.223 2.334 -2.062 1.00 83.44 79 LEU A CA 1
ATOM 630 C C . LEU A 1 79 ? -3.001 2.976 -2.726 1.00 83.44 79 LEU A C 1
ATOM 632 O O . LEU A 1 79 ? -2.885 3.006 -3.950 1.00 83.44 79 LEU A O 1
ATOM 636 N N . VAL A 1 80 ? -2.062 3.453 -1.916 1.00 83.75 80 VAL A N 1
ATOM 637 C CA . VAL A 1 80 ? -0.799 4.017 -2.389 1.00 83.75 80 VAL A CA 1
ATOM 638 C C . VAL A 1 80 ? 0.049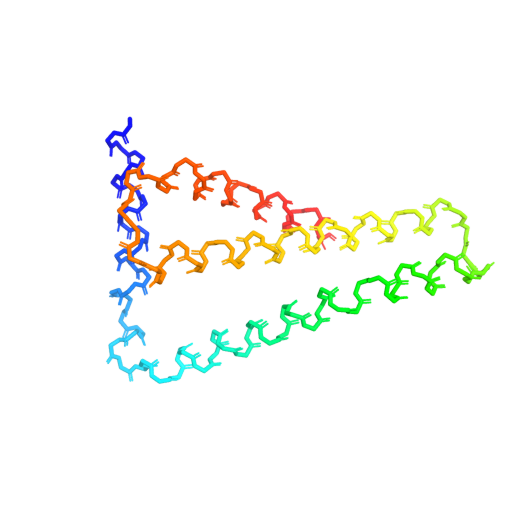 2.968 -3.110 1.00 83.75 80 VAL A C 1
ATOM 640 O O . VAL A 1 80 ? 0.635 3.276 -4.147 1.00 83.75 80 VAL A O 1
ATOM 643 N N . ARG A 1 81 ? 0.060 1.710 -2.646 1.00 80.25 81 ARG A N 1
ATOM 644 C CA . ARG A 1 81 ? 0.707 0.618 -3.391 1.00 80.25 81 ARG A CA 1
ATOM 645 C C . ARG A 1 81 ? 0.079 0.429 -4.766 1.00 80.25 81 ARG A C 1
ATOM 647 O O . ARG A 1 81 ? 0.817 0.399 -5.745 1.00 80.25 81 ARG A O 1
ATOM 654 N N . PHE A 1 82 ? -1.252 0.378 -4.870 1.00 80.69 82 PHE A N 1
ATOM 655 C CA . PHE A 1 82 ? -1.926 0.296 -6.175 1.00 80.69 82 PHE A CA 1
ATOM 656 C C . PHE A 1 82 ? -1.511 1.429 -7.113 1.00 80.69 82 PHE A C 1
ATOM 658 O O . PHE A 1 82 ? -1.288 1.191 -8.299 1.00 80.69 82 PHE A O 1
ATOM 665 N N . PHE A 1 83 ? -1.369 2.645 -6.584 1.00 79.94 83 PHE A N 1
ATOM 666 C CA . PHE A 1 83 ? -0.910 3.786 -7.363 1.00 79.94 83 PHE A CA 1
ATOM 667 C C . PHE A 1 83 ? 0.528 3.600 -7.868 1.00 79.94 83 PHE A C 1
ATOM 669 O O . PHE A 1 83 ? 0.777 3.784 -9.057 1.00 79.94 83 PHE A O 1
ATOM 676 N N . LEU A 1 84 ? 1.463 3.172 -7.016 1.00 77.44 84 LEU A N 1
ATOM 677 C CA . LEU A 1 84 ? 2.850 2.904 -7.423 1.00 77.44 84 LEU A CA 1
ATOM 678 C C . LEU A 1 84 ? 2.930 1.813 -8.501 1.00 77.44 84 LEU A C 1
ATOM 680 O O . LEU A 1 84 ? 3.629 1.986 -9.498 1.00 77.44 84 LEU A O 1
ATOM 684 N N . PHE A 1 85 ? 2.152 0.740 -8.356 1.00 75.88 85 PHE A N 1
ATOM 685 C CA . PHE A 1 85 ? 2.044 -0.304 -9.373 1.00 75.88 85 PHE A CA 1
ATOM 686 C C . PHE A 1 85 ? 1.460 0.229 -10.684 1.00 75.88 85 PHE A C 1
ATOM 688 O O . PHE A 1 85 ? 2.007 -0.026 -11.754 1.00 75.88 85 PHE A O 1
ATOM 695 N N . TYR A 1 86 ? 0.392 1.024 -10.627 1.00 77.44 86 TYR A N 1
ATOM 696 C CA . TYR A 1 86 ? -0.149 1.679 -11.816 1.00 77.44 86 TYR A CA 1
ATOM 697 C C . TYR A 1 86 ? 0.941 2.488 -12.529 1.00 77.44 86 TYR A C 1
ATOM 699 O O . TYR A 1 86 ? 1.146 2.310 -13.727 1.00 77.44 86 TYR A O 1
ATOM 707 N N . CYS A 1 87 ? 1.703 3.295 -11.788 1.00 74.69 87 CYS A N 1
ATOM 708 C CA . CYS A 1 87 ? 2.800 4.106 -12.315 1.00 74.69 87 CYS A CA 1
ATOM 709 C C . CYS A 1 87 ? 3.902 3.262 -12.975 1.00 74.69 87 CYS A C 1
ATOM 711 O O . CYS A 1 87 ? 4.379 3.605 -14.058 1.00 74.69 87 CYS A O 1
ATOM 713 N N . GLN A 1 88 ? 4.280 2.140 -12.359 1.00 72.12 88 GLN A N 1
ATOM 714 C CA . GLN A 1 88 ? 5.317 1.243 -12.873 1.00 72.12 88 GLN A CA 1
ATOM 715 C C . GLN A 1 88 ? 4.898 0.558 -14.183 1.00 72.12 88 GLN A C 1
ATOM 717 O O . GLN A 1 88 ? 5.696 0.512 -15.122 1.00 72.12 88 GLN A O 1
ATOM 722 N N . TYR A 1 89 ? 3.646 0.100 -14.292 1.00 70.12 89 TYR A N 1
ATOM 723 C CA . TYR A 1 89 ? 3.204 -0.779 -15.384 1.00 70.12 89 TYR A CA 1
ATOM 724 C C . TYR A 1 89 ? 2.449 -0.086 -16.529 1.00 70.12 89 TYR A C 1
ATOM 726 O O . TYR A 1 89 ? 2.404 -0.632 -17.628 1.00 70.12 89 TYR A O 1
ATOM 734 N N . THR A 1 90 ? 1.885 1.114 -16.343 1.00 72.31 90 THR A N 1
ATOM 735 C CA . THR A 1 90 ? 1.135 1.803 -17.422 1.00 72.31 90 THR A CA 1
ATOM 736 C C . THR A 1 90 ? 2.002 2.519 -18.456 1.00 72.31 90 THR A C 1
ATOM 738 O O . THR A 1 90 ? 1.475 3.056 -19.426 1.00 72.31 90 THR A O 1
ATOM 741 N N . GLY A 1 91 ? 3.329 2.530 -18.286 1.00 68.00 91 GLY A N 1
ATOM 742 C CA . GLY A 1 91 ? 4.243 3.146 -19.256 1.00 68.00 91 GLY A CA 1
ATOM 743 C C . GLY A 1 91 ? 4.141 4.674 -19.347 1.00 68.00 91 GLY A C 1
ATOM 744 O O . GLY A 1 91 ? 4.686 5.262 -20.276 1.00 68.00 91 GLY A O 1
ATOM 745 N N . VAL A 1 92 ? 3.454 5.324 -18.398 1.00 76.69 92 VAL A N 1
ATOM 746 C CA . VAL A 1 92 ? 3.353 6.789 -18.336 1.00 76.69 92 VAL A CA 1
ATOM 747 C C . VAL A 1 92 ? 4.765 7.380 -18.187 1.00 76.69 92 VAL A C 1
ATOM 749 O O . VAL A 1 92 ? 5.569 6.821 -17.425 1.00 76.69 92 VAL A O 1
ATOM 752 N N . PRO A 1 93 ? 5.096 8.461 -18.921 1.00 76.88 93 PRO A N 1
ATOM 753 C CA . PRO A 1 93 ? 6.422 9.067 -18.885 1.00 76.88 93 PRO A CA 1
ATOM 754 C C . PRO A 1 93 ? 6.782 9.545 -17.478 1.00 76.88 93 PRO A C 1
ATOM 756 O O . PRO A 1 93 ? 6.000 10.229 -16.820 1.00 76.88 93 PRO A O 1
ATOM 759 N N . ASP A 1 94 ? 8.008 9.234 -17.045 1.00 71.88 94 ASP A N 1
ATOM 760 C CA . ASP A 1 94 ? 8.478 9.464 -15.672 1.00 71.88 94 ASP A CA 1
ATOM 761 C C . ASP A 1 94 ? 8.308 10.927 -15.217 1.00 71.88 94 ASP A C 1
ATOM 763 O O . ASP A 1 94 ? 8.039 11.177 -14.046 1.00 71.88 94 ASP A O 1
ATOM 767 N N . ARG A 1 95 ? 8.377 11.901 -16.140 1.00 73.25 95 ARG A N 1
ATOM 768 C CA . ARG A 1 95 ? 8.198 13.336 -15.836 1.00 73.25 95 ARG A CA 1
ATOM 769 C C . ARG A 1 95 ? 6.816 13.678 -15.284 1.00 73.25 95 ARG A C 1
ATOM 771 O O . ARG A 1 95 ? 6.723 14.543 -14.417 1.00 73.25 95 ARG A O 1
ATOM 778 N N . ASP A 1 96 ? 5.777 13.001 -15.758 1.00 75.88 96 ASP A N 1
ATOM 779 C CA . ASP A 1 96 ? 4.393 13.298 -15.373 1.00 75.88 96 ASP A CA 1
ATOM 780 C C . ASP A 1 96 ? 4.030 12.638 -14.038 1.00 75.88 96 ASP A C 1
ATOM 782 O O . ASP A 1 96 ? 3.110 13.064 -13.342 1.00 75.88 96 ASP A O 1
ATOM 786 N N . VAL A 1 97 ? 4.785 11.607 -13.659 1.00 76.19 97 VAL A N 1
ATOM 787 C CA . VAL A 1 97 ? 4.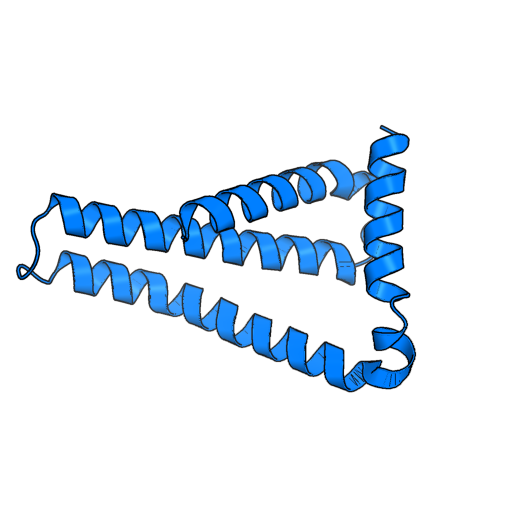485 10.756 -12.508 1.00 76.19 97 VAL A CA 1
ATOM 788 C C . VAL A 1 97 ? 5.433 11.010 -11.341 1.00 76.19 97 VAL A C 1
ATOM 790 O O . VAL A 1 97 ? 5.091 10.673 -10.214 1.00 76.19 97 VAL A O 1
ATOM 793 N N . VAL A 1 98 ? 6.585 11.654 -11.567 1.00 75.31 98 VAL A N 1
ATOM 794 C CA . VAL A 1 98 ? 7.665 11.807 -10.575 1.00 75.31 98 VAL A CA 1
ATOM 795 C C . VAL A 1 98 ? 7.173 12.366 -9.235 1.00 75.31 98 VAL A C 1
ATOM 797 O O . VAL A 1 98 ? 7.489 11.826 -8.177 1.00 75.31 98 VAL A O 1
ATOM 800 N N . TYR A 1 99 ? 6.339 13.409 -9.271 1.00 74.69 99 TYR A N 1
ATOM 801 C CA . TYR A 1 99 ? 5.836 14.068 -8.066 1.00 74.69 99 TYR A CA 1
ATOM 802 C C . TYR A 1 99 ? 4.826 13.199 -7.324 1.00 74.69 99 TYR A C 1
ATOM 804 O O . TYR A 1 99 ? 4.859 13.118 -6.098 1.00 74.69 99 TYR A O 1
ATOM 812 N N . ALA A 1 100 ? 3.944 12.532 -8.066 1.00 75.88 100 ALA A N 1
ATOM 813 C CA . ALA A 1 100 ? 2.935 11.662 -7.487 1.00 75.88 100 ALA A CA 1
ATOM 814 C C . ALA A 1 100 ? 3.556 10.364 -6.948 1.00 75.88 100 ALA A C 1
ATOM 816 O O . ALA A 1 100 ? 3.150 9.890 -5.894 1.00 75.88 100 ALA A O 1
ATOM 817 N N . HIS A 1 101 ? 4.565 9.822 -7.633 1.00 75.25 101 HIS A N 1
ATOM 818 C CA . HIS A 1 101 ? 5.321 8.642 -7.225 1.00 75.25 101 HIS A CA 1
ATOM 819 C C . HIS A 1 101 ? 6.107 8.905 -5.940 1.00 75.25 101 HIS A C 1
ATOM 821 O O . HIS A 1 101 ? 5.984 8.153 -4.981 1.00 75.25 101 HIS A O 1
ATOM 827 N N . TRP A 1 102 ? 6.840 10.017 -5.881 1.00 75.00 102 TRP A N 1
ATOM 828 C CA . TRP A 1 102 ? 7.600 10.391 -4.691 1.00 75.00 102 TRP A CA 1
ATOM 829 C C . TRP A 1 102 ? 6.694 10.661 -3.484 1.00 75.00 102 TRP A C 1
ATOM 831 O O . TRP A 1 102 ? 6.956 10.186 -2.380 1.00 75.00 102 TRP A O 1
ATOM 841 N N . LEU A 1 103 ? 5.574 11.362 -3.694 1.00 78.12 103 LEU A N 1
ATOM 842 C CA . LEU A 1 103 ? 4.574 11.560 -2.646 1.00 78.12 103 LEU A CA 1
ATOM 843 C C . LEU A 1 103 ? 3.983 10.222 -2.179 1.00 78.12 103 LEU A C 1
ATOM 845 O O . LEU A 1 103 ? 3.822 10.005 -0.981 1.00 78.12 103 LEU A O 1
ATOM 849 N N . ALA A 1 104 ? 3.680 9.319 -3.112 1.00 78.81 104 ALA A N 1
ATOM 850 C CA . ALA A 1 104 ? 3.181 7.987 -2.809 1.00 78.81 104 ALA A CA 1
ATOM 851 C C . ALA A 1 104 ? 4.191 7.174 -1.981 1.00 78.81 104 ALA A C 1
ATOM 853 O O . ALA A 1 104 ? 3.802 6.577 -0.983 1.00 78.81 104 ALA A O 1
ATOM 854 N N . GLU A 1 105 ? 5.482 7.198 -2.302 1.00 76.12 105 GLU A N 1
ATOM 855 C CA . GLU A 1 105 ? 6.501 6.528 -1.484 1.00 76.12 105 GLU A CA 1
ATOM 856 C C . GLU A 1 105 ? 6.563 7.070 -0.051 1.00 76.12 105 GLU A C 1
ATOM 858 O O . GLU A 1 105 ? 6.531 6.291 0.901 1.00 76.12 105 GLU A O 1
ATOM 863 N N . ILE A 1 106 ? 6.537 8.394 0.122 1.00 80.50 106 ILE A N 1
ATOM 864 C CA . ILE A 1 106 ? 6.521 9.015 1.456 1.00 80.50 106 ILE A CA 1
ATOM 865 C C . ILE A 1 106 ? 5.284 8.581 2.246 1.00 80.50 106 ILE A C 1
ATOM 867 O O . ILE A 1 106 ? 5.377 8.237 3.426 1.00 80.50 106 ILE A O 1
ATOM 871 N N . VAL A 1 107 ? 4.111 8.582 1.608 1.00 79.50 107 VAL A N 1
ATOM 872 C CA . VAL A 1 107 ? 2.862 8.175 2.263 1.00 79.50 107 VAL A CA 1
ATOM 873 C C . VAL A 1 107 ? 2.884 6.685 2.603 1.00 79.50 107 VAL A C 1
ATOM 875 O O . VAL A 1 107 ? 2.373 6.301 3.654 1.00 79.50 107 VAL A O 1
ATOM 878 N N . ARG A 1 108 ? 3.497 5.841 1.765 1.00 76.19 108 ARG A N 1
ATOM 879 C CA . ARG A 1 108 ? 3.681 4.412 2.044 1.00 76.19 108 ARG A CA 1
ATOM 880 C C . ARG A 1 108 ? 4.538 4.206 3.290 1.00 76.19 108 ARG A C 1
ATOM 882 O O . ARG A 1 108 ? 4.139 3.445 4.169 1.00 76.19 108 ARG A O 1
ATOM 889 N N . ASP A 1 109 ? 5.676 4.881 3.377 1.00 77.44 109 ASP A N 1
ATOM 890 C CA . ASP A 1 109 ? 6.614 4.724 4.491 1.00 77.44 109 ASP A CA 1
ATOM 891 C C . ASP A 1 109 ? 6.022 5.267 5.796 1.00 77.44 109 ASP A C 1
ATOM 893 O O . ASP A 1 109 ? 6.147 4.648 6.857 1.00 77.44 109 ASP A O 1
ATOM 897 N N . PHE A 1 110 ? 5.271 6.366 5.711 1.00 79.31 110 PHE A N 1
ATOM 898 C CA . PHE A 1 110 ? 4.466 6.864 6.819 1.00 79.31 110 PHE A CA 1
ATOM 899 C C . PHE A 1 110 ? 3.422 5.821 7.245 1.00 79.31 110 PHE A C 1
ATOM 901 O O . PHE A 1 110 ? 3.391 5.415 8.402 1.00 79.31 110 PHE A O 1
ATOM 908 N N . ALA A 1 111 ? 2.610 5.308 6.318 1.00 74.25 111 ALA A N 1
ATOM 909 C CA . ALA A 1 111 ? 1.581 4.317 6.632 1.00 74.25 111 ALA A CA 1
ATOM 910 C C . ALA A 1 111 ? 2.158 3.034 7.254 1.00 74.25 111 ALA A C 1
ATOM 912 O O . ALA A 1 111 ? 1.547 2.485 8.165 1.00 74.25 111 ALA A O 1
ATOM 913 N N . LEU A 1 112 ? 3.337 2.580 6.814 1.00 72.31 112 LEU A N 1
ATOM 914 C CA . LEU A 1 112 ? 4.042 1.439 7.406 1.00 72.31 112 LEU A CA 1
ATOM 915 C C . LEU A 1 112 ? 4.553 1.738 8.818 1.00 72.31 112 LEU A C 1
ATOM 917 O O . LEU A 1 112 ? 4.425 0.891 9.696 1.00 72.31 112 LEU A O 1
ATOM 921 N N . THR A 1 113 ? 5.075 2.942 9.056 1.00 76.25 113 THR A N 1
ATOM 922 C CA . THR A 1 113 ? 5.568 3.363 10.378 1.00 76.25 113 THR A CA 1
ATOM 923 C C . THR A 1 113 ? 4.442 3.438 11.410 1.00 76.25 113 THR A C 1
ATOM 925 O O . THR A 1 113 ? 4.644 3.087 12.565 1.00 76.25 113 THR A O 1
ATOM 928 N N . PHE A 1 114 ? 3.247 3.868 10.997 1.00 67.62 114 PHE A N 1
ATOM 929 C CA . PHE A 1 114 ? 2.071 3.976 11.871 1.00 67.62 114 PHE A CA 1
ATOM 930 C C . PHE A 1 114 ? 1.228 2.692 11.945 1.00 67.62 114 PHE A C 1
ATOM 932 O O . PHE A 1 114 ? 0.252 2.654 12.696 1.00 67.62 114 PHE A O 1
ATOM 939 N N . ALA A 1 115 ? 1.566 1.662 11.163 1.00 59.41 115 ALA A N 1
ATOM 940 C CA . ALA A 1 115 ? 0.902 0.359 11.193 1.00 59.41 115 ALA A CA 1
ATOM 941 C C . ALA A 1 115 ? 1.562 -0.656 12.153 1.00 59.41 115 ALA A C 1
ATOM 943 O O . ALA 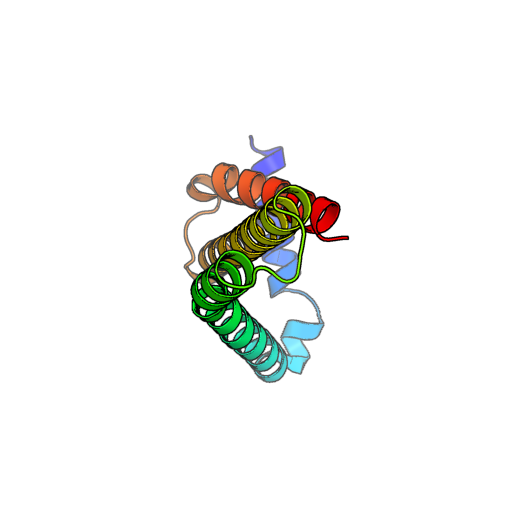A 1 115 ? 0.996 -1.734 12.338 1.00 59.41 115 ALA A O 1
ATOM 944 N N . VAL A 1 116 ? 2.724 -0.325 12.738 1.00 48.50 116 VAL A N 1
ATOM 945 C CA . VAL A 1 116 ? 3.438 -1.090 13.785 1.00 48.50 116 VAL A CA 1
ATOM 946 C C . VAL A 1 116 ? 3.059 -0.562 15.164 1.00 48.50 116 VAL A C 1
ATOM 948 O O . VAL A 1 116 ? 2.821 -1.402 16.059 1.00 48.50 116 VAL A O 1
#

Secondary structure (DSSP, 8-state):
-HHHHHHHHHHHHHHHHSHHHHHHHHHHHHHHHHHHHHHHHHHHHHHHHHHHHHH-TTS-HHHHHHHHHHHHHHHHHHHHHHHHHHHHHS---HHHHHHHHHHHHHHHHHHHHTT-

Sequence (116 aa):
IDDVLTFVHIDRSNSINSSAFQDGHSFLLVIVGFEMILNVSVIVFYPFFCFVVWKTNVVHRNIRLQLCTAATIHTFGVLVRFFLFYCQYTGVPDRDVVYAHWLAEIVRDFALTFAV